Protein AF-A0A1Y5DQY1-F1 (afdb_monomer_lite)

Structure (mmCIF, N/CA/C/O backbone):
data_AF-A0A1Y5DQY1-F1
#
_entry.id   AF-A0A1Y5DQY1-F1
#
loop_
_atom_site.group_PDB
_atom_site.id
_atom_site.type_symbol
_atom_site.label_atom_id
_atom_site.label_alt_id
_atom_site.label_comp_id
_atom_site.label_asym_id
_atom_site.label_entity_id
_atom_site.label_seq_id
_atom_site.pdbx_PDB_ins_code
_atom_site.Cartn_x
_atom_site.Cartn_y
_atom_site.Cartn_z
_atom_site.occupancy
_atom_site.B_iso_or_equiv
_atom_site.auth_seq_id
_atom_site.auth_comp_id
_atom_site.auth_asym_id
_atom_site.auth_atom_id
_atom_site.pdbx_PDB_model_num
ATOM 1 N N . MET A 1 1 ? -16.633 11.275 -5.261 1.00 37.69 1 MET A N 1
ATOM 2 C CA . MET A 1 1 ? -17.785 11.264 -4.333 1.00 37.69 1 MET A CA 1
ATOM 3 C C . MET A 1 1 ? -17.310 10.538 -3.092 1.00 37.69 1 MET A C 1
ATOM 5 O O . MET A 1 1 ? -16.896 9.396 -3.235 1.00 37.69 1 MET A O 1
ATOM 9 N N . PHE A 1 2 ? -17.257 11.196 -1.932 1.00 45.81 2 PHE A N 1
ATOM 10 C CA . PHE A 1 2 ? -16.934 10.500 -0.684 1.00 45.81 2 PHE A CA 1
ATOM 11 C C . PHE A 1 2 ? -17.994 9.419 -0.454 1.00 45.81 2 PHE A C 1
ATOM 13 O O . PHE A 1 2 ? -19.187 9.702 -0.585 1.00 45.81 2 PHE A O 1
ATOM 20 N N . LYS A 1 3 ? -17.572 8.177 -0.196 1.00 53.78 3 LYS A N 1
ATOM 21 C CA . LYS A 1 3 ? -18.503 7.096 0.144 1.00 53.78 3 LYS A CA 1
ATOM 22 C C . LYS A 1 3 ? -19.213 7.461 1.447 1.00 53.78 3 LYS A C 1
ATOM 24 O O . LYS A 1 3 ? -18.573 7.935 2.385 1.00 53.78 3 LYS A O 1
ATOM 29 N N . GLU A 1 4 ? -20.530 7.273 1.492 1.00 57.62 4 GLU A N 1
ATOM 30 C CA . GLU A 1 4 ? -21.277 7.448 2.737 1.00 57.62 4 GLU A CA 1
ATOM 31 C C . GLU A 1 4 ? -20.752 6.474 3.793 1.00 57.62 4 GLU A C 1
ATOM 33 O O . GLU A 1 4 ? -20.540 5.289 3.525 1.00 57.62 4 GLU A O 1
ATOM 38 N N . PHE A 1 5 ? -20.537 7.001 4.998 1.00 63.59 5 PHE A N 1
ATOM 39 C CA . PHE A 1 5 ? -20.145 6.218 6.160 1.00 63.59 5 PHE A CA 1
ATOM 40 C C . PHE A 1 5 ? -21.288 5.274 6.529 1.00 63.59 5 PHE A C 1
ATOM 42 O O . PHE A 1 5 ? -22.282 5.701 7.117 1.00 63.59 5 PHE A O 1
ATOM 49 N N . ASN A 1 6 ? -21.141 3.994 6.194 1.00 63.31 6 ASN A N 1
ATOM 50 C CA . ASN A 1 6 ? -22.077 2.966 6.615 1.00 63.31 6 ASN A CA 1
ATOM 51 C C . ASN A 1 6 ? -21.536 2.249 7.865 1.00 63.31 6 ASN A C 1
ATOM 53 O O . ASN A 1 6 ? -20.474 1.634 7.817 1.00 63.31 6 ASN A O 1
ATOM 57 N N . LEU A 1 7 ? -22.260 2.369 8.981 1.00 67.00 7 LEU A N 1
ATOM 58 C CA . LEU A 1 7 ? -21.964 1.698 10.255 1.00 67.00 7 LEU A CA 1
ATOM 59 C C . LEU A 1 7 ? -22.802 0.421 10.456 1.00 67.00 7 LEU A C 1
ATOM 61 O O . LEU A 1 7 ? -22.708 -0.223 11.504 1.00 67.00 7 LEU A O 1
ATOM 65 N N . ASP A 1 8 ? -23.633 0.049 9.484 1.00 70.12 8 ASP A N 1
ATOM 66 C CA . ASP A 1 8 ? -24.377 -1.202 9.514 1.00 70.12 8 ASP A CA 1
ATOM 67 C C . ASP A 1 8 ? -23.376 -2.363 9.537 1.00 70.12 8 ASP A C 1
ATOM 69 O O . ASP A 1 8 ? -22.479 -2.452 8.699 1.00 70.12 8 ASP A O 1
ATOM 73 N N . ASN A 1 9 ? -23.519 -3.256 10.518 1.00 75.06 9 ASN A N 1
ATOM 74 C CA . ASN A 1 9 ? -22.595 -4.369 10.766 1.00 75.06 9 ASN A CA 1
ATOM 75 C C . ASN A 1 9 ? -21.148 -3.939 11.073 1.00 75.06 9 ASN A C 1
ATOM 77 O O . ASN A 1 9 ? -20.211 -4.674 10.777 1.00 75.06 9 ASN A O 1
ATOM 81 N N . PHE A 1 10 ? -20.947 -2.785 11.719 1.00 85.62 10 PHE A N 1
ATOM 82 C CA . PHE A 1 10 ? -19.616 -2.308 12.109 1.00 85.62 10 PHE A CA 1
ATOM 83 C C . PHE A 1 10 ? -18.811 -3.323 12.950 1.00 85.62 10 PHE A C 1
ATOM 85 O O . PHE A 1 10 ? -17.589 -3.377 12.836 1.00 85.62 10 PHE A O 1
ATOM 92 N N . GLU A 1 11 ? -19.470 -4.181 13.736 1.00 87.25 11 GLU A N 1
ATOM 93 C CA . GLU A 1 11 ? -18.806 -5.264 14.487 1.00 87.25 11 GLU A CA 1
ATOM 94 C C . GLU A 1 11 ? -18.175 -6.337 13.583 1.00 87.25 11 GLU A C 1
ATOM 96 O O . GLU A 1 11 ? -17.190 -6.959 13.965 1.00 87.25 11 GLU A O 1
ATOM 101 N N . GLU A 1 12 ? -18.685 -6.512 12.362 1.00 91.69 12 GLU A N 1
ATOM 102 C CA . GLU A 1 12 ? -18.144 -7.447 11.368 1.00 91.69 12 GLU A CA 1
ATOM 103 C C . GLU A 1 12 ? -16.972 -6.848 10.574 1.00 91.69 12 GLU A C 1
ATOM 105 O O . GLU A 1 12 ? -16.386 -7.523 9.724 1.00 91.69 12 GLU A O 1
ATOM 110 N N . SER A 1 13 ? -16.585 -5.593 10.848 1.00 92.44 13 SER A N 1
ATOM 111 C CA . SER A 1 13 ? -15.514 -4.907 10.113 1.00 92.44 13 SER A CA 1
ATOM 112 C C . SER A 1 13 ? -14.196 -5.674 10.148 1.00 92.44 13 SER A C 1
ATOM 114 O O . SER A 1 13 ? -13.478 -5.670 9.154 1.00 92.44 13 SER A O 1
ATOM 116 N N . LYS A 1 14 ? -13.898 -6.377 11.249 1.00 94.38 14 LYS A N 1
ATOM 117 C CA . LYS A 1 14 ? -12.714 -7.239 11.357 1.00 94.38 14 LYS A CA 1
ATOM 118 C C . LYS A 1 14 ? -12.731 -8.355 10.307 1.00 94.38 14 LYS A C 1
ATOM 120 O O . LYS A 1 14 ? -11.742 -8.551 9.609 1.00 94.38 14 LYS A O 1
ATOM 125 N N . ASN A 1 15 ? -13.846 -9.072 10.180 1.00 95.00 15 ASN A N 1
ATOM 126 C CA . ASN A 1 15 ? -13.972 -10.192 9.243 1.00 95.00 15 ASN A CA 1
ATOM 127 C C . ASN A 1 15 ? -13.918 -9.690 7.793 1.00 95.00 15 ASN A C 1
ATOM 129 O O . ASN A 1 15 ? -13.195 -10.234 6.962 1.00 95.00 15 ASN A O 1
ATOM 133 N N . LEU A 1 16 ? -14.606 -8.579 7.512 1.00 94.62 16 LEU A N 1
ATOM 134 C CA . LEU A 1 16 ? -14.552 -7.918 6.207 1.00 94.62 16 LEU A CA 1
ATOM 135 C C . LEU A 1 16 ? -13.144 -7.402 5.872 1.00 94.62 16 LEU A C 1
ATOM 137 O O . LEU A 1 16 ? -12.738 -7.432 4.709 1.00 94.62 16 LEU A O 1
ATOM 141 N N . LEU A 1 17 ? -12.388 -6.937 6.872 1.00 95.31 17 LEU A N 1
ATOM 142 C CA . LEU A 1 17 ? -10.997 -6.527 6.701 1.00 95.31 17 LEU A CA 1
ATOM 143 C C . LEU A 1 17 ? -10.110 -7.716 6.327 1.00 95.31 17 LEU A C 1
ATOM 145 O O . LEU A 1 17 ? -9.308 -7.594 5.406 1.00 95.31 17 LEU A O 1
ATOM 149 N N . GLU A 1 18 ? -10.262 -8.854 7.007 1.00 96.94 18 GLU A N 1
ATOM 150 C CA . GLU A 1 18 ? -9.520 -10.083 6.695 1.00 96.94 18 GLU A CA 1
ATOM 151 C C . GLU A 1 18 ? -9.780 -10.522 5.246 1.00 96.94 18 GLU A C 1
ATOM 153 O O . GLU A 1 18 ? -8.833 -10.741 4.492 1.00 96.94 18 GLU A O 1
ATOM 158 N N . GLU A 1 19 ? -11.042 -10.543 4.808 1.00 96.50 19 GLU A N 1
ATOM 159 C CA . GLU A 1 19 ? -11.401 -10.858 3.419 1.00 96.50 19 GLU A CA 1
ATOM 160 C C . GLU A 1 19 ? -10.783 -9.878 2.411 1.00 96.50 19 GLU A C 1
ATOM 162 O O . GLU A 1 19 ? -10.278 -10.282 1.358 1.00 96.50 19 GLU A O 1
ATOM 167 N N . LYS A 1 20 ? -10.799 -8.578 2.725 1.00 95.50 20 LYS A N 1
ATOM 168 C CA . LYS A 1 20 ? -10.204 -7.540 1.873 1.00 95.50 20 LYS A CA 1
ATOM 169 C C . LYS A 1 20 ? -8.689 -7.660 1.789 1.00 95.50 20 LYS A C 1
ATOM 171 O O . LYS A 1 20 ? -8.146 -7.492 0.700 1.00 95.50 20 LYS A O 1
ATOM 176 N N . ILE A 1 21 ? -8.021 -7.977 2.895 1.00 97.19 21 ILE A N 1
ATOM 177 C CA . ILE A 1 21 ? -6.578 -8.225 2.922 1.00 97.19 21 ILE A CA 1
ATOM 178 C C . ILE A 1 21 ? -6.238 -9.443 2.056 1.00 97.19 21 ILE A C 1
ATOM 180 O O . ILE A 1 21 ? -5.330 -9.358 1.233 1.00 97.19 21 ILE A O 1
ATOM 184 N N . GLU A 1 22 ? -6.984 -10.545 2.161 1.00 97.69 22 GLU A N 1
ATOM 185 C CA . GLU A 1 22 ? -6.756 -11.729 1.319 1.00 97.69 22 GLU A CA 1
ATOM 186 C C . GLU A 1 22 ? -6.977 -11.437 -0.169 1.00 97.69 22 GLU A C 1
ATOM 188 O O . GLU A 1 22 ? -6.154 -11.807 -1.010 1.00 97.69 22 GLU A O 1
ATOM 193 N N . LYS A 1 23 ? -8.044 -10.703 -0.509 1.00 97.31 23 LYS A N 1
ATOM 194 C CA . LYS A 1 23 ? -8.284 -10.248 -1.887 1.00 97.31 23 LYS A CA 1
ATOM 195 C C . LYS A 1 23 ? -7.129 -9.378 -2.391 1.00 97.31 23 LYS A C 1
ATOM 197 O O . LYS A 1 23 ? -6.688 -9.535 -3.526 1.00 97.31 23 LYS A O 1
ATOM 202 N N . SER A 1 24 ? -6.637 -8.480 -1.543 1.00 95.69 24 SER A N 1
ATOM 203 C CA . SER A 1 24 ? -5.522 -7.591 -1.851 1.00 95.69 24 SER A CA 1
ATOM 204 C C . SER A 1 24 ? -4.226 -8.368 -2.103 1.00 95.69 24 SER A C 1
ATOM 206 O O . SER A 1 24 ? -3.570 -8.158 -3.122 1.00 95.69 24 SER A O 1
ATOM 208 N N . ARG A 1 25 ? -3.899 -9.342 -1.242 1.00 96.44 25 ARG A N 1
ATOM 209 C CA . ARG A 1 25 ? -2.763 -10.260 -1.431 1.00 96.44 25 ARG A CA 1
ATOM 210 C C . ARG A 1 25 ? -2.861 -11.012 -2.755 1.00 96.44 25 ARG A C 1
ATOM 212 O O . ARG A 1 25 ? -1.886 -11.061 -3.501 1.00 96.44 25 ARG A O 1
ATOM 219 N N . ALA A 1 26 ? -4.031 -11.573 -3.063 1.00 97.44 26 ALA A N 1
ATOM 220 C CA . ALA A 1 26 ? -4.255 -12.289 -4.315 1.00 97.44 26 ALA A CA 1
ATOM 221 C C . ALA A 1 26 ? -4.034 -11.382 -5.536 1.00 97.44 26 ALA A C 1
ATOM 223 O O . ALA A 1 26 ? -3.287 -11.751 -6.439 1.00 97.44 26 ALA A O 1
ATOM 224 N N . ALA A 1 27 ? -4.598 -10.172 -5.523 1.00 96.44 27 ALA A N 1
ATOM 225 C CA . ALA A 1 27 ? -4.437 -9.210 -6.609 1.00 96.44 27 ALA A CA 1
ATOM 226 C C . ALA A 1 27 ? -2.973 -8.767 -6.789 1.00 96.44 27 ALA A C 1
ATOM 228 O O . ALA A 1 27 ? -2.484 -8.685 -7.912 1.00 96.44 27 ALA A O 1
ATOM 229 N N . ILE A 1 28 ? -2.237 -8.539 -5.697 1.00 95.62 28 ILE A N 1
ATOM 230 C CA . ILE A 1 28 ? -0.809 -8.195 -5.759 1.00 95.62 28 ILE A CA 1
ATOM 231 C C . ILE A 1 28 ? 0.010 -9.354 -6.333 1.00 95.62 28 ILE A C 1
ATOM 233 O O . ILE A 1 28 ? 0.885 -9.121 -7.165 1.00 95.62 28 ILE A O 1
ATOM 237 N N . ASN A 1 29 ? -0.287 -10.596 -5.941 1.00 96.25 29 ASN A N 1
ATOM 238 C CA . ASN A 1 29 ? 0.377 -11.770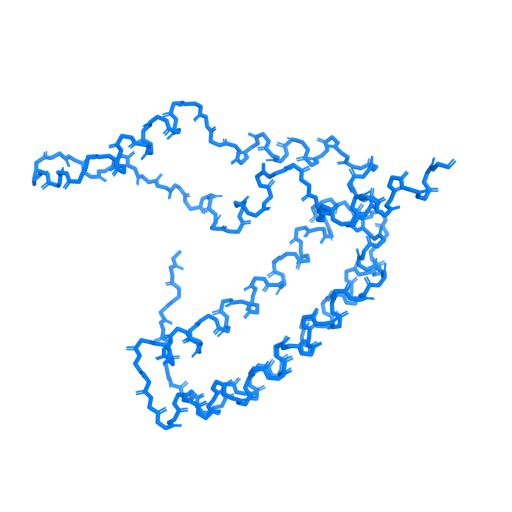 -6.504 1.00 96.25 29 ASN A CA 1
ATOM 239 C C . ASN A 1 29 ? 0.133 -11.879 -8.014 1.00 96.25 29 ASN A C 1
ATOM 241 O O . ASN A 1 29 ? 1.075 -12.121 -8.759 1.00 96.25 29 ASN A O 1
ATOM 245 N N . GLU A 1 30 ? -1.087 -11.618 -8.486 1.00 96.94 30 GLU A N 1
ATOM 246 C CA . GLU A 1 30 ? -1.385 -11.571 -9.923 1.00 96.94 30 GLU A CA 1
ATOM 247 C C . GLU A 1 30 ? -0.606 -10.459 -10.645 1.00 96.94 30 GLU A C 1
ATOM 249 O O . GLU A 1 30 ? -0.064 -10.688 -11.727 1.00 96.94 30 GLU A O 1
ATOM 254 N N . LEU A 1 31 ? -0.484 -9.269 -10.042 1.00 95.62 31 LEU A N 1
ATOM 255 C CA . LEU A 1 31 ? 0.304 -8.171 -10.613 1.00 95.62 31 LEU A CA 1
ATOM 256 C C . LEU A 1 31 ? 1.796 -8.510 -10.717 1.00 95.62 31 LEU A C 1
ATOM 258 O O . LEU A 1 31 ? 2.462 -8.108 -11.675 1.00 95.62 31 LEU A O 1
ATOM 262 N N . ILE A 1 32 ? 2.346 -9.238 -9.744 1.00 95.56 32 ILE A N 1
ATOM 263 C CA . ILE A 1 32 ? 3.761 -9.631 -9.741 1.00 95.56 32 ILE A CA 1
ATOM 264 C C . ILE A 1 32 ? 4.089 -10.552 -10.925 1.00 95.56 32 ILE A C 1
ATOM 266 O O . ILE A 1 32 ? 5.199 -10.469 -11.455 1.00 95.56 32 ILE A O 1
ATOM 270 N N . GLU A 1 33 ? 3.135 -11.342 -11.412 1.00 96.25 33 GLU A N 1
ATOM 271 C CA . GLU A 1 33 ? 3.330 -12.237 -12.560 1.00 96.25 33 GLU A CA 1
ATOM 272 C C . GLU A 1 33 ? 3.330 -11.511 -13.920 1.00 96.25 33 GLU A C 1
ATOM 274 O O . GLU A 1 33 ? 3.700 -12.095 -14.937 1.00 96.25 33 GLU A O 1
ATOM 279 N N . ILE A 1 34 ? 2.959 -10.225 -13.972 1.00 95.81 34 ILE A N 1
ATOM 280 C CA . ILE A 1 34 ? 2.944 -9.452 -15.222 1.00 95.81 34 ILE A CA 1
ATOM 281 C C . ILE A 1 34 ? 4.365 -9.308 -15.786 1.00 95.81 34 ILE A C 1
ATOM 283 O O . ILE A 1 34 ? 5.272 -8.797 -15.125 1.00 95.81 34 ILE A O 1
ATOM 287 N N . GLU A 1 35 ? 4.566 -9.696 -17.044 1.00 93.19 35 GLU A N 1
ATOM 288 C CA . GLU A 1 35 ? 5.797 -9.403 -17.785 1.00 93.19 35 GLU A CA 1
ATOM 289 C C . GLU A 1 35 ? 5.803 -7.959 -18.310 1.00 93.19 35 GLU A C 1
ATOM 291 O O . GLU A 1 35 ? 4.757 -7.414 -18.658 1.00 93.19 35 GLU A O 1
ATOM 296 N N . ASN A 1 36 ? 6.990 -7.352 -18.439 1.00 92.62 36 ASN A N 1
ATOM 297 C CA . ASN A 1 36 ? 7.166 -5.972 -18.926 1.00 92.62 36 ASN A CA 1
ATOM 298 C C . ASN A 1 36 ? 6.287 -4.972 -18.153 1.00 92.62 36 ASN A C 1
ATOM 300 O O . ASN A 1 36 ? 5.371 -4.343 -18.695 1.00 92.62 36 ASN A O 1
ATOM 304 N N . LYS A 1 37 ? 6.548 -4.878 -16.849 1.00 94.00 37 LYS A N 1
ATOM 305 C CA . LYS A 1 37 ? 5.800 -4.021 -15.933 1.00 94.00 37 LYS A CA 1
ATOM 306 C C . LYS A 1 37 ? 6.046 -2.551 -16.266 1.00 94.00 37 LYS A C 1
ATOM 308 O O . LYS A 1 37 ? 7.175 -2.128 -16.476 1.00 94.00 37 LYS A O 1
ATOM 313 N N . THR A 1 38 ? 4.977 -1.775 -16.292 1.00 91.44 38 THR A N 1
ATOM 314 C CA . THR A 1 38 ? 4.955 -0.344 -16.578 1.00 91.44 38 THR A CA 1
ATOM 315 C C . THR A 1 38 ? 4.175 0.380 -15.494 1.00 91.44 38 THR A C 1
ATOM 317 O O . THR A 1 38 ? 3.594 -0.235 -14.591 1.00 91.44 38 THR A O 1
ATOM 320 N N . TYR A 1 39 ? 4.112 1.706 -15.587 1.00 86.56 39 TYR A N 1
ATOM 321 C CA . TYR A 1 39 ? 3.254 2.452 -14.680 1.00 86.56 39 TYR A CA 1
ATOM 322 C C . TYR A 1 39 ? 1.790 2.001 -14.806 1.00 86.56 39 TYR A C 1
ATOM 324 O O . TYR A 1 39 ? 1.146 1.689 -13.807 1.00 86.56 39 TYR A O 1
ATOM 332 N N . ASN A 1 40 ? 1.280 1.915 -16.036 1.00 87.12 40 ASN A N 1
ATOM 333 C CA . ASN A 1 40 ? -0.138 1.658 -16.287 1.00 87.12 40 ASN A CA 1
ATOM 334 C C . ASN A 1 40 ? -0.598 0.232 -15.956 1.00 87.12 40 ASN A C 1
ATOM 336 O O . ASN A 1 40 ? -1.748 0.057 -15.563 1.00 87.12 40 ASN A O 1
ATOM 340 N N . ASN A 1 41 ? 0.257 -0.781 -16.134 1.00 91.56 41 ASN A N 1
ATOM 341 C CA . ASN A 1 41 ? -0.132 -2.180 -15.918 1.00 91.56 41 ASN A CA 1
ATOM 342 C C . ASN A 1 41 ? 0.282 -2.739 -14.545 1.00 91.56 41 ASN A C 1
ATOM 344 O O . ASN A 1 41 ? -0.199 -3.806 -14.177 1.00 91.56 41 ASN A O 1
ATOM 348 N N . PHE A 1 42 ? 1.145 -2.041 -13.797 1.00 93.69 42 PHE A N 1
ATOM 349 C CA . PHE A 1 42 ? 1.628 -2.499 -12.495 1.00 93.69 42 PHE A CA 1
ATOM 350 C C . PHE A 1 42 ? 1.530 -1.419 -11.419 1.00 93.69 42 PHE A C 1
ATOM 352 O O . PHE A 1 42 ? 0.799 -1.606 -10.453 1.00 93.69 42 PHE A O 1
ATOM 359 N N . ALA A 1 43 ? 2.234 -0.288 -11.568 1.00 89.31 43 ALA A N 1
ATOM 360 C CA . ALA A 1 43 ? 2.346 0.691 -10.479 1.00 89.31 43 ALA A CA 1
ATOM 361 C C . ALA A 1 43 ? 0.988 1.302 -10.100 1.00 89.31 43 ALA A C 1
ATOM 363 O O . ALA A 1 43 ? 0.648 1.375 -8.921 1.00 89.31 43 ALA A O 1
ATOM 364 N N . ARG A 1 44 ? 0.194 1.688 -11.102 1.00 86.81 44 ARG A N 1
ATOM 365 C CA . ARG A 1 44 ? -1.148 2.230 -10.900 1.00 86.81 44 ARG A CA 1
ATOM 366 C C . ARG A 1 44 ? -2.120 1.180 -10.334 1.00 86.81 44 ARG A C 1
ATOM 368 O O . ARG A 1 44 ? -2.695 1.461 -9.289 1.00 86.81 44 ARG A O 1
ATOM 375 N N . PRO A 1 45 ? -2.281 -0.023 -10.922 1.00 90.88 45 PRO A N 1
ATOM 376 C CA . PRO A 1 45 ? -3.112 -1.070 -10.320 1.00 90.88 45 PRO A CA 1
ATOM 377 C C . PRO A 1 45 ? -2.706 -1.433 -8.886 1.00 90.88 45 PRO A C 1
ATOM 379 O O . PRO A 1 45 ? -3.565 -1.628 -8.032 1.00 90.88 45 PRO A O 1
ATOM 382 N N . TYR A 1 46 ? -1.402 -1.475 -8.591 1.00 90.44 46 TYR A N 1
ATOM 383 C CA . TYR A 1 46 ? -0.897 -1.707 -7.237 1.00 90.44 46 TYR A CA 1
ATOM 384 C C . TYR A 1 46 ? -1.357 -0.617 -6.255 1.00 90.44 46 TYR A C 1
ATOM 386 O O . TYR A 1 46 ? -1.786 -0.921 -5.142 1.00 90.44 46 TYR A O 1
ATOM 394 N N . GLN A 1 47 ? -1.318 0.650 -6.674 1.00 85.62 47 GLN A N 1
ATOM 395 C CA . GLN A 1 47 ? -1.829 1.768 -5.881 1.00 85.62 47 GLN A CA 1
ATOM 396 C C . GLN A 1 47 ? -3.351 1.696 -5.697 1.00 85.62 47 GLN A C 1
ATOM 398 O O . GLN A 1 47 ? -3.839 1.923 -4.594 1.00 85.62 47 GLN A O 1
ATOM 403 N N . GLU A 1 48 ? -4.098 1.367 -6.751 1.00 85.75 48 GLU A N 1
ATOM 404 C CA . GLU A 1 48 ? -5.558 1.224 -6.694 1.00 85.75 48 GLU A CA 1
ATOM 405 C C . GLU A 1 48 ? -5.970 0.136 -5.683 1.00 85.75 48 GLU A C 1
ATOM 407 O O . GLU A 1 48 ? -6.893 0.347 -4.900 1.00 85.75 48 GLU A O 1
ATOM 412 N N . ILE A 1 49 ? -5.229 -0.977 -5.612 1.00 89.50 49 ILE A N 1
ATOM 413 C CA . ILE A 1 49 ? -5.430 -2.025 -4.597 1.00 89.50 49 ILE A CA 1
ATOM 414 C C . ILE A 1 49 ? -5.215 -1.486 -3.173 1.00 89.50 49 ILE A C 1
ATOM 416 O O . ILE A 1 49 ? -6.032 -1.742 -2.285 1.00 89.50 49 ILE A O 1
ATOM 420 N N . ALA A 1 50 ? -4.129 -0.741 -2.940 1.00 85.06 50 ALA A N 1
ATOM 421 C CA . ALA A 1 50 ? -3.862 -0.137 -1.634 1.00 85.06 50 ALA A CA 1
ATOM 422 C C . ALA A 1 50 ? -4.965 0.861 -1.241 1.00 85.06 50 ALA A C 1
ATOM 424 O O . ALA A 1 50 ? -5.385 0.909 -0.083 1.00 85.06 50 ALA A O 1
ATOM 425 N N . GLU A 1 51 ? -5.481 1.607 -2.216 1.00 84.44 51 GLU A N 1
ATOM 426 C CA . GLU A 1 51 ? -6.551 2.566 -1.989 1.00 84.44 51 GLU A CA 1
ATOM 427 C C . GLU A 1 51 ? -7.882 1.901 -1.640 1.00 84.44 51 GLU A C 1
ATOM 429 O O . GLU A 1 51 ? -8.548 2.334 -0.701 1.00 84.44 51 GLU A O 1
ATOM 434 N N . GLU A 1 52 ? -8.254 0.809 -2.315 1.00 86.31 52 GLU A N 1
ATOM 435 C CA . GLU A 1 52 ? -9.462 0.044 -1.972 1.00 86.31 52 GLU A CA 1
ATOM 436 C C . GLU A 1 52 ? -9.480 -0.384 -0.495 1.00 86.31 52 GLU A C 1
ATOM 438 O O . GLU A 1 52 ? -10.548 -0.455 0.131 1.00 86.31 52 GLU A O 1
ATOM 443 N N . LEU A 1 53 ? -8.304 -0.693 0.061 1.00 87.44 53 LEU A N 1
ATOM 444 C CA . LEU A 1 53 ? -8.153 -1.057 1.462 1.00 87.44 53 LEU A CA 1
ATOM 445 C C . LEU A 1 53 ? -8.220 0.177 2.376 1.00 87.44 53 LEU A C 1
ATOM 447 O O . LEU A 1 53 ? -8.943 0.154 3.375 1.00 87.44 53 LEU A O 1
ATOM 451 N N . ASN A 1 54 ? -7.547 1.273 2.014 1.00 86.62 54 ASN A N 1
ATOM 452 C CA . ASN A 1 54 ? -7.592 2.533 2.764 1.00 86.62 54 ASN A CA 1
ATOM 453 C C . ASN A 1 54 ? -8.998 3.128 2.846 1.00 86.62 54 ASN A C 1
ATOM 455 O O . ASN A 1 54 ? -9.400 3.600 3.912 1.00 86.62 54 ASN A O 1
ATOM 459 N N . GLU A 1 55 ? -9.776 3.070 1.765 1.00 85.69 55 GLU A N 1
ATOM 460 C CA . GLU A 1 55 ? -11.171 3.518 1.753 1.00 85.69 55 GLU A CA 1
ATOM 461 C C . GLU A 1 55 ? -12.031 2.757 2.772 1.00 85.69 55 GLU A C 1
ATOM 463 O O . GLU A 1 55 ? -12.996 3.304 3.305 1.00 85.69 55 GLU A O 1
ATOM 468 N N . PHE A 1 56 ? -11.694 1.494 3.049 1.00 88.38 56 PHE A N 1
ATOM 469 C CA . PHE A 1 56 ? -12.392 0.672 4.032 1.00 88.38 56 PHE A CA 1
ATOM 470 C C . PHE A 1 56 ? -11.916 0.941 5.467 1.00 88.38 56 PHE A C 1
ATOM 472 O O . PHE A 1 56 ? -12.731 1.019 6.385 1.00 88.38 56 PHE A O 1
ATOM 479 N N . ILE A 1 57 ? -10.608 1.112 5.663 1.00 89.44 57 ILE A N 1
ATOM 480 C CA . ILE A 1 57 ? -9.998 1.339 6.981 1.00 89.44 57 ILE A CA 1
ATOM 481 C C . ILE A 1 57 ? -10.305 2.746 7.507 1.00 89.44 57 ILE A C 1
ATOM 483 O O . ILE A 1 57 ? -10.571 2.921 8.698 1.00 89.44 57 ILE A O 1
ATOM 487 N N . THR A 1 58 ? -10.287 3.754 6.630 1.00 88.31 58 THR A N 1
ATOM 488 C CA . THR A 1 58 ? -10.400 5.170 7.011 1.00 88.31 58 THR A CA 1
ATOM 489 C C . THR A 1 58 ? -11.632 5.440 7.883 1.00 88.31 58 THR A C 1
ATOM 491 O O . THR A 1 58 ? -11.474 6.041 8.948 1.00 88.31 58 THR A O 1
ATOM 494 N N . PRO A 1 59 ? -12.842 4.957 7.534 1.00 87.56 59 PRO A N 1
ATOM 495 C CA . PRO A 1 59 ? -14.010 5.114 8.389 1.00 87.56 59 PRO A CA 1
ATOM 496 C C . PRO A 1 59 ? -13.890 4.521 9.792 1.00 87.56 59 PRO A C 1
ATOM 498 O O . PRO A 1 59 ? -14.357 5.146 10.743 1.00 87.56 59 PRO A O 1
ATOM 501 N N . ILE A 1 60 ? -13.257 3.352 9.925 1.00 89.19 60 ILE A N 1
ATOM 502 C CA . ILE A 1 60 ? -13.096 2.633 11.198 1.00 89.19 60 ILE A CA 1
ATOM 503 C C . ILE A 1 60 ? -12.243 3.457 12.166 1.00 89.19 60 ILE A C 1
ATOM 505 O O . ILE A 1 60 ? -12.611 3.651 13.322 1.00 89.19 60 ILE A O 1
ATOM 509 N N . PHE A 1 61 ? -11.129 3.996 11.675 1.00 89.25 61 PHE A N 1
ATOM 510 C CA . PHE A 1 61 ? -10.209 4.798 12.480 1.00 89.25 61 PHE A CA 1
ATOM 511 C C . PHE A 1 61 ? -10.752 6.203 12.731 1.00 89.25 61 PHE A C 1
ATOM 513 O O . PHE A 1 61 ? -10.621 6.743 13.830 1.00 89.25 61 PHE A O 1
ATOM 520 N N . HIS A 1 62 ? -11.405 6.795 11.728 1.00 88.06 62 HIS A N 1
ATOM 521 C CA . HIS A 1 62 ? -12.005 8.112 11.869 1.00 88.06 62 HIS A CA 1
ATOM 522 C C . HIS A 1 62 ? -13.098 8.112 12.938 1.00 88.06 62 HIS A C 1
ATOM 524 O O . HIS A 1 62 ? -13.067 8.965 13.825 1.00 88.06 62 HIS A O 1
ATOM 530 N N . ILE A 1 63 ? -14.037 7.156 12.890 1.00 89.06 63 ILE A N 1
ATOM 531 C CA . ILE A 1 63 ? -15.153 7.126 13.841 1.00 89.06 63 ILE A CA 1
ATOM 532 C C . ILE A 1 63 ? -14.675 6.871 15.267 1.00 89.06 63 ILE A C 1
ATOM 534 O O . ILE A 1 63 ? -15.188 7.508 16.184 1.00 89.06 63 ILE A O 1
ATOM 538 N N . ASP A 1 64 ? -13.659 6.027 15.457 1.00 90.62 64 ASP A N 1
ATOM 539 C CA . ASP A 1 64 ? -13.074 5.831 16.779 1.00 90.62 64 ASP A CA 1
ATOM 540 C C . ASP A 1 64 ? -12.397 7.109 17.299 1.00 90.62 64 ASP A C 1
ATOM 542 O O . ASP A 1 64 ? -12.544 7.459 18.468 1.00 90.62 64 ASP A O 1
ATOM 546 N N . SER A 1 65 ? -11.754 7.882 16.417 1.00 90.38 65 SER A N 1
ATOM 547 C CA . SER A 1 65 ? -11.110 9.144 16.787 1.00 90.38 65 SER A CA 1
ATOM 548 C C . SER A 1 65 ? -12.087 10.285 17.094 1.00 90.38 65 SER A C 1
ATOM 550 O O . SER A 1 65 ? -11.780 11.110 17.956 1.00 90.38 65 SER A O 1
ATOM 552 N N . VAL A 1 66 ? -13.215 10.402 16.380 1.00 91.12 66 VAL A N 1
ATOM 553 C CA . VAL A 1 66 ? -14.142 11.549 16.526 1.00 91.12 66 VAL A CA 1
ATOM 554 C C . VAL A 1 66 ? -15.391 11.229 17.347 1.00 91.12 66 VAL A C 1
ATOM 556 O O . VAL A 1 66 ? -16.050 12.141 17.847 1.00 91.12 66 VAL A O 1
ATOM 559 N N . LYS A 1 67 ? -15.734 9.946 17.490 1.00 86.75 67 LYS A N 1
ATOM 560 C CA . LYS A 1 67 ? -16.936 9.464 18.180 1.00 86.75 67 LYS A CA 1
ATOM 561 C C . LYS A 1 67 ? -16.673 8.121 18.876 1.00 86.75 67 LYS A C 1
ATOM 563 O O . LYS A 1 67 ? -17.367 7.133 18.641 1.00 86.75 67 LYS A O 1
ATOM 568 N N . ASN A 1 68 ? -15.672 8.118 19.751 1.00 91.12 68 ASN A N 1
ATOM 569 C CA . ASN A 1 68 ? -15.259 6.947 20.517 1.00 91.12 68 ASN A CA 1
ATOM 570 C C . ASN A 1 68 ? -16.403 6.337 21.360 1.00 91.12 68 ASN A C 1
ATOM 572 O O . ASN A 1 68 ? -17.223 7.044 21.953 1.00 91.12 68 ASN A O 1
ATOM 576 N N . SER A 1 69 ? -16.429 5.008 21.422 1.00 91.69 69 SER A N 1
ATOM 577 C CA . SER A 1 69 ? -17.308 4.172 22.244 1.00 91.69 69 SER A CA 1
ATOM 578 C C . SER A 1 69 ? -16.646 2.809 22.486 1.00 91.69 69 SER A C 1
ATOM 580 O O . SER A 1 69 ? -15.715 2.448 21.771 1.00 91.69 69 SER A O 1
ATOM 582 N N . GLU A 1 70 ? -17.158 2.006 23.428 1.00 93.88 70 GLU A N 1
ATOM 583 C CA . GLU A 1 70 ? -16.657 0.634 23.648 1.00 93.88 70 GLU A CA 1
ATOM 584 C C . GLU A 1 70 ? -16.687 -0.209 22.360 1.00 93.88 70 GLU A C 1
ATOM 586 O O . GLU A 1 70 ? -15.773 -0.986 22.094 1.00 93.88 70 GLU A O 1
ATOM 591 N N . GLN A 1 71 ? -17.716 -0.018 21.528 1.00 90.81 71 GLN A N 1
ATOM 592 C CA . GLN A 1 71 ? -17.864 -0.719 20.257 1.00 90.81 71 GLN A CA 1
ATOM 593 C C . GLN A 1 71 ? -16.832 -0.258 19.215 1.00 90.81 71 GLN A C 1
ATOM 595 O O . GLN A 1 71 ? -16.209 -1.099 18.569 1.00 90.81 71 GLN A O 1
ATOM 600 N N . THR A 1 72 ? -16.627 1.058 19.049 1.00 92.19 72 THR A N 1
ATOM 601 C CA . THR A 1 72 ? -15.641 1.585 18.082 1.00 92.19 72 THR A CA 1
ATOM 602 C C . THR A 1 72 ? -14.219 1.226 18.468 1.00 92.19 72 THR A C 1
ATOM 604 O O . THR A 1 72 ? -13.454 0.784 17.613 1.00 92.19 72 THR A O 1
ATOM 607 N N . GLN A 1 73 ? -13.912 1.320 19.762 1.00 94.75 73 GLN A N 1
ATOM 608 C CA . GLN A 1 73 ? -12.598 1.002 20.291 1.00 94.75 73 GLN A CA 1
ATOM 609 C C . GLN A 1 73 ? -12.270 -0.474 20.075 1.00 94.75 73 GLN A C 1
ATOM 611 O O . GLN A 1 73 ? -11.193 -0.797 19.582 1.00 94.75 73 GLN A O 1
ATOM 616 N N . LYS A 1 74 ? -13.215 -1.372 20.383 1.00 94.31 74 LYS A N 1
ATOM 617 C CA . LYS A 1 74 ? -13.036 -2.813 20.185 1.00 94.31 74 LYS A CA 1
ATOM 618 C C . LYS A 1 74 ? -12.699 -3.148 18.730 1.00 94.31 74 LYS A C 1
ATOM 620 O O . LYS A 1 74 ? -11.725 -3.847 18.473 1.00 94.31 74 LYS A O 1
ATOM 625 N N . VAL A 1 75 ? -13.475 -2.634 17.775 1.00 94.44 75 VAL A N 1
ATOM 626 C CA . VAL A 1 75 ? -13.241 -2.901 16.345 1.00 94.44 75 VAL A CA 1
ATOM 627 C C . VAL A 1 75 ? -11.910 -2.309 15.881 1.00 94.44 75 VAL A C 1
ATOM 629 O O . VAL A 1 75 ? -11.174 -2.968 15.147 1.00 94.44 75 VAL A O 1
ATOM 632 N N . HIS A 1 76 ? -11.570 -1.096 16.324 1.00 93.88 76 HIS A N 1
ATOM 633 C CA . HIS A 1 76 ? -10.278 -0.479 16.036 1.00 93.88 76 HIS A CA 1
ATOM 634 C C . HIS A 1 76 ? -9.112 -1.345 16.547 1.00 93.88 76 HIS A C 1
ATOM 636 O O . HIS A 1 76 ? -8.197 -1.659 15.784 1.00 93.88 76 HIS A O 1
ATOM 642 N N . GLU A 1 77 ? -9.163 -1.785 17.808 1.00 95.56 77 GLU A N 1
ATOM 643 C CA . GLU A 1 77 ? -8.140 -2.636 18.429 1.00 95.56 77 GLU A CA 1
ATOM 644 C C . GLU A 1 77 ? -8.001 -4.000 17.738 1.00 95.56 77 GLU A C 1
ATOM 646 O O . GLU A 1 77 ? -6.892 -4.519 17.622 1.00 95.56 77 GLU A O 1
ATOM 651 N N . GLU A 1 78 ? -9.099 -4.567 17.235 1.00 96.06 78 GLU A N 1
ATOM 652 C CA . GLU A 1 78 ? -9.089 -5.817 16.471 1.00 96.06 78 GLU A CA 1
ATOM 653 C C . GLU A 1 78 ? -8.518 -5.648 15.050 1.00 96.06 78 GLU A C 1
ATOM 655 O O . GLU A 1 78 ? -7.836 -6.546 14.549 1.00 96.06 78 GLU A O 1
ATOM 660 N N . CYS A 1 79 ? -8.759 -4.504 14.399 1.00 95.38 79 CYS A N 1
ATOM 661 C CA . CYS A 1 79 ? -8.307 -4.231 13.030 1.00 95.38 79 CYS A CA 1
ATOM 662 C C . CYS A 1 79 ? -6.841 -3.774 12.955 1.00 95.38 79 CYS A C 1
ATOM 664 O O . CYS A 1 79 ? -6.119 -4.156 12.033 1.00 95.38 79 CYS A O 1
ATOM 666 N N . LEU A 1 80 ? -6.377 -2.980 13.924 1.00 94.62 80 LEU A N 1
ATOM 667 C CA . LEU A 1 80 ? -5.021 -2.423 13.964 1.00 94.62 80 LEU A CA 1
ATOM 668 C C . LEU A 1 80 ? -3.889 -3.455 13.757 1.00 94.62 80 LEU A C 1
ATOM 670 O O . LEU A 1 80 ? -2.999 -3.192 12.939 1.00 94.62 80 LEU A O 1
ATOM 674 N N . PRO A 1 81 ? -3.872 -4.623 14.435 1.00 95.44 81 PRO A N 1
ATOM 675 C CA . PRO A 1 81 ? -2.816 -5.612 14.227 1.00 95.44 81 PRO A CA 1
ATOM 676 C C . PRO A 1 81 ? -2.859 -6.242 12.829 1.00 95.44 81 PRO A C 1
ATOM 678 O O . PRO A 1 81 ? -1.803 -6.546 12.277 1.00 95.44 81 PRO A O 1
ATOM 681 N N . LEU A 1 82 ? -4.044 -6.413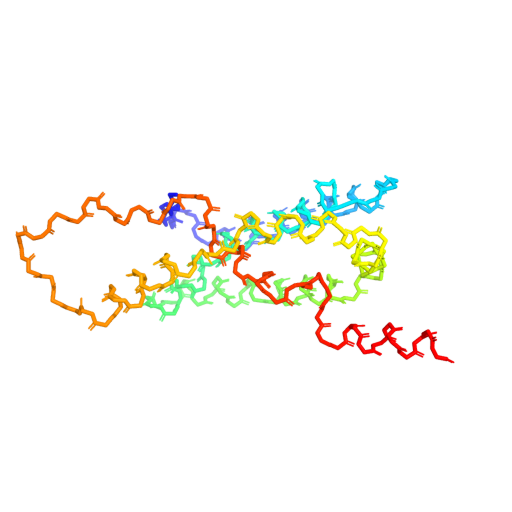 12.231 1.00 95.12 82 LEU A N 1
ATOM 682 C CA . LEU A 1 82 ? -4.181 -6.948 10.871 1.00 95.12 82 LEU A CA 1
ATOM 683 C C . LEU A 1 82 ? -3.546 -6.003 9.847 1.00 95.12 82 LEU A C 1
ATOM 685 O O . LEU A 1 82 ? -2.762 -6.442 9.008 1.00 95.12 82 LEU A O 1
ATOM 689 N N . ILE A 1 83 ? -3.828 -4.705 9.978 1.00 91.81 83 ILE A N 1
ATOM 690 C CA . ILE A 1 83 ? -3.286 -3.650 9.113 1.00 91.81 83 ILE A CA 1
ATOM 691 C C . ILE A 1 83 ? -1.774 -3.563 9.281 1.00 91.81 83 ILE A C 1
ATOM 693 O O . ILE A 1 83 ? -1.044 -3.645 8.300 1.00 91.81 83 ILE A O 1
ATOM 697 N N . SER A 1 84 ? -1.297 -3.491 10.526 1.00 90.56 84 SER A N 1
ATOM 698 C CA . SER A 1 84 ? 0.137 -3.375 10.821 1.00 90.56 84 SER A CA 1
ATOM 699 C C . SER A 1 84 ? 0.936 -4.545 10.237 1.00 90.56 84 SER A C 1
ATOM 701 O O . SER A 1 84 ? 2.009 -4.349 9.661 1.00 90.56 84 SER A O 1
ATOM 703 N N . ASN A 1 85 ? 0.412 -5.770 10.357 1.00 92.69 85 ASN A N 1
ATOM 704 C CA . ASN A 1 85 ? 1.042 -6.959 9.783 1.00 92.69 85 ASN A CA 1
ATOM 705 C C . ASN A 1 85 ? 1.043 -6.913 8.252 1.00 92.69 85 ASN A C 1
ATOM 707 O O . ASN A 1 85 ? 2.066 -7.207 7.638 1.00 92.69 85 ASN A O 1
ATOM 711 N N . TYR A 1 86 ? -0.079 -6.524 7.648 1.00 92.56 86 TYR A N 1
ATOM 712 C CA . TYR A 1 86 ? -0.213 -6.423 6.200 1.00 92.56 86 TYR A CA 1
ATOM 713 C C . TYR A 1 86 ? 0.708 -5.348 5.599 1.00 92.56 86 TYR A C 1
ATOM 715 O O . TYR A 1 86 ? 1.445 -5.622 4.657 1.00 92.56 86 TYR A O 1
ATOM 723 N N . GLU A 1 87 ? 0.754 -4.148 6.179 1.00 87.00 87 GLU A N 1
ATOM 724 C CA . GLU A 1 87 ? 1.670 -3.084 5.750 1.00 87.00 87 GLU A CA 1
ATOM 725 C C . GLU A 1 87 ? 3.138 -3.502 5.898 1.00 87.00 87 GLU A C 1
ATOM 727 O O . GLU A 1 87 ? 3.959 -3.237 5.016 1.00 87.00 87 GLU A O 1
ATOM 732 N N . THR A 1 88 ? 3.470 -4.209 6.985 1.00 84.38 88 THR A N 1
ATOM 733 C CA . THR A 1 88 ? 4.817 -4.758 7.195 1.00 84.38 88 THR A CA 1
ATOM 734 C C . THR A 1 88 ? 5.175 -5.763 6.101 1.00 84.38 88 THR A C 1
ATOM 736 O O . THR A 1 88 ? 6.251 -5.653 5.513 1.00 84.38 88 THR A O 1
ATOM 739 N N . GLU A 1 89 ? 4.274 -6.696 5.787 1.00 90.75 89 GLU A N 1
ATOM 740 C CA . GLU A 1 89 ? 4.436 -7.681 4.712 1.00 90.75 89 GLU A CA 1
ATOM 741 C C . GLU A 1 89 ? 4.683 -7.001 3.358 1.00 90.75 89 GLU A C 1
ATOM 743 O O . GLU A 1 89 ? 5.659 -7.322 2.679 1.00 90.75 89 GLU A O 1
ATOM 748 N N . LEU A 1 90 ? 3.864 -6.009 2.994 1.00 86.69 90 LEU A N 1
ATOM 749 C CA . LEU A 1 90 ? 4.038 -5.257 1.749 1.00 86.69 90 LEU A CA 1
ATOM 750 C C . LEU A 1 90 ? 5.369 -4.507 1.698 1.00 86.69 90 LEU A C 1
ATOM 752 O O . LEU A 1 90 ? 6.053 -4.529 0.676 1.00 86.69 90 LEU A O 1
ATOM 756 N N . SER A 1 91 ? 5.762 -3.862 2.800 1.00 81.06 91 SER A N 1
ATOM 757 C CA . SER A 1 91 ? 7.013 -3.097 2.870 1.00 81.06 91 SER A CA 1
ATOM 758 C C . SER A 1 91 ? 8.260 -3.966 2.671 1.00 81.06 91 SER A C 1
ATOM 760 O O . SER A 1 91 ? 9.294 -3.472 2.220 1.00 81.06 91 SER A O 1
ATOM 762 N N . GLN A 1 92 ? 8.151 -5.257 2.996 1.00 83.75 92 GLN A N 1
ATOM 763 C CA . GLN A 1 92 ? 9.215 -6.251 2.880 1.00 83.75 92 GLN A CA 1
ATOM 764 C C . GLN A 1 92 ? 9.112 -7.082 1.594 1.00 83.75 92 GLN A C 1
ATOM 766 O O . GLN A 1 92 ? 9.957 -7.943 1.356 1.00 83.75 92 GLN A O 1
ATOM 771 N N . ASN A 1 93 ? 8.105 -6.844 0.748 1.00 91.19 93 ASN A N 1
ATOM 772 C CA . ASN A 1 93 ? 7.920 -7.605 -0.479 1.00 91.19 93 ASN A CA 1
ATOM 773 C C . ASN A 1 93 ? 8.962 -7.201 -1.539 1.00 91.19 93 ASN A C 1
ATOM 775 O O . ASN A 1 93 ? 8.827 -6.197 -2.245 1.00 91.19 93 ASN A O 1
ATOM 779 N N . GLU A 1 94 ? 10.001 -8.026 -1.675 1.00 92.56 94 GLU A N 1
ATOM 780 C CA . GLU A 1 94 ? 11.105 -7.802 -2.614 1.00 92.56 94 GLU A CA 1
ATOM 781 C C . GLU A 1 94 ? 10.657 -7.771 -4.081 1.00 92.56 94 GLU A C 1
ATOM 783 O O . GLU A 1 94 ? 11.244 -7.046 -4.887 1.00 92.56 94 GLU A O 1
ATOM 788 N N . SER A 1 95 ? 9.609 -8.518 -4.439 1.00 94.12 95 SER A N 1
ATOM 789 C CA . SER A 1 95 ? 9.104 -8.578 -5.817 1.00 94.12 95 SER A CA 1
ATOM 790 C C . SER A 1 95 ? 8.424 -7.271 -6.209 1.00 94.12 95 SER A C 1
ATOM 792 O O . SER A 1 95 ? 8.695 -6.726 -7.281 1.00 94.12 95 SER A O 1
ATOM 794 N N . V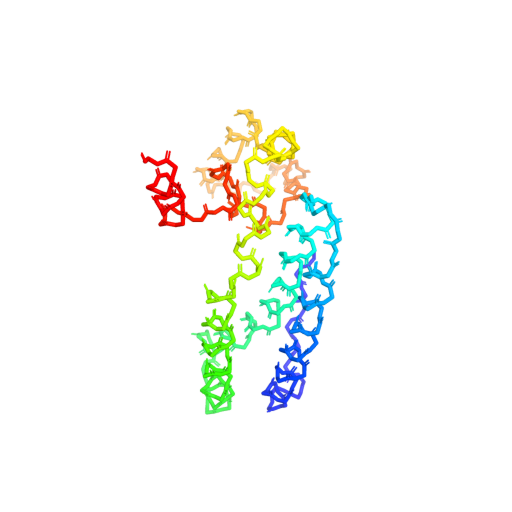AL A 1 96 ? 7.598 -6.724 -5.311 1.00 90.75 96 VAL A N 1
ATOM 795 C CA . VAL A 1 96 ? 6.979 -5.402 -5.486 1.00 90.75 96 VAL A CA 1
ATOM 796 C C . VAL A 1 96 ? 8.055 -4.325 -5.562 1.00 90.75 96 VAL A C 1
ATOM 798 O O . VAL A 1 96 ? 8.046 -3.508 -6.482 1.00 90.75 96 VAL A O 1
ATOM 801 N N . TYR A 1 97 ? 9.021 -4.349 -4.641 1.00 89.88 97 TYR A N 1
ATOM 802 C CA . TYR A 1 97 ? 10.132 -3.400 -4.656 1.00 89.88 97 TYR A CA 1
ATOM 803 C C . TYR A 1 97 ? 10.917 -3.450 -5.974 1.00 89.88 97 TYR A C 1
ATOM 805 O O . TYR A 1 97 ? 11.170 -2.410 -6.584 1.00 89.88 97 TYR A O 1
ATOM 813 N N . SER A 1 98 ? 11.258 -4.651 -6.443 1.00 91.00 98 SER A N 1
ATOM 814 C CA . SER A 1 98 ? 12.008 -4.849 -7.686 1.00 91.00 98 SER A CA 1
ATOM 815 C C . SER A 1 98 ? 11.239 -4.339 -8.903 1.00 91.00 98 SER A C 1
ATOM 817 O O . SER A 1 98 ? 11.824 -3.674 -9.756 1.00 91.00 98 SER A O 1
ATOM 819 N N . ALA A 1 99 ? 9.928 -4.583 -8.959 1.00 92.50 99 ALA A N 1
ATOM 820 C CA . ALA A 1 99 ? 9.062 -4.073 -10.016 1.00 92.50 99 ALA A CA 1
ATOM 821 C C . ALA A 1 99 ? 8.983 -2.538 -10.019 1.00 92.50 99 ALA A C 1
ATOM 823 O O . ALA A 1 99 ? 9.185 -1.912 -11.056 1.00 92.50 99 ALA A O 1
ATOM 824 N N . LEU A 1 100 ? 8.747 -1.912 -8.861 1.00 90.31 100 LEU A N 1
ATOM 825 C CA . LEU A 1 100 ? 8.693 -0.448 -8.755 1.00 90.31 100 LEU A CA 1
ATOM 826 C C . LEU A 1 100 ? 10.040 0.200 -9.092 1.00 90.31 100 LEU A C 1
ATOM 828 O O . LEU A 1 100 ? 10.075 1.246 -9.743 1.00 90.31 100 LEU A O 1
ATOM 832 N N . LYS A 1 101 ? 11.149 -0.431 -8.688 1.00 89.19 101 LYS A N 1
ATOM 833 C CA . LYS A 1 101 ? 12.504 -0.018 -9.061 1.00 89.19 101 LYS A CA 1
ATOM 834 C C . LYS A 1 101 ? 12.690 -0.076 -10.575 1.00 89.19 101 LYS A C 1
ATOM 836 O O . LYS A 1 101 ? 13.116 0.914 -11.159 1.00 89.19 101 LYS A O 1
ATOM 841 N N . ASP A 1 102 ? 12.357 -1.192 -11.211 1.00 91.12 102 ASP A N 1
ATOM 842 C CA . ASP A 1 102 ? 12.476 -1.345 -12.662 1.00 91.12 102 ASP A CA 1
ATOM 843 C C . ASP A 1 102 ? 11.707 -0.245 -13.411 1.00 91.12 102 ASP A C 1
ATOM 845 O O . ASP A 1 102 ? 12.290 0.489 -14.210 1.00 91.12 102 ASP A O 1
ATOM 849 N N . ILE A 1 103 ? 10.443 -0.019 -13.044 1.00 89.50 103 ILE A N 1
ATOM 850 C CA . ILE A 1 103 ? 9.601 1.029 -13.637 1.00 89.50 103 ILE A CA 1
ATOM 851 C C . ILE A 1 103 ? 10.216 2.421 -13.408 1.00 89.50 103 ILE A C 1
ATOM 853 O O . ILE A 1 103 ? 10.309 3.221 -14.339 1.00 89.50 103 ILE A O 1
ATOM 857 N N . GLN A 1 104 ? 10.701 2.716 -12.197 1.00 85.88 104 GLN A N 1
ATOM 858 C CA . GLN A 1 104 ? 11.303 4.012 -11.858 1.00 85.88 104 GLN A CA 1
ATOM 859 C C . GLN A 1 104 ? 12.477 4.392 -12.772 1.00 85.88 104 GLN A C 1
ATOM 861 O O . GLN A 1 104 ? 12.634 5.573 -13.104 1.00 85.88 104 GLN A O 1
ATOM 866 N N . TYR A 1 105 ? 13.313 3.424 -13.149 1.00 86.00 105 TYR A N 1
ATOM 867 C CA . TYR A 1 105 ? 14.539 3.684 -13.907 1.00 86.00 105 TYR A CA 1
ATOM 868 C C . TYR A 1 105 ? 14.377 3.426 -15.409 1.00 86.00 105 TYR A C 1
ATOM 870 O O . TYR A 1 105 ? 14.860 4.227 -16.211 1.00 86.00 105 TYR A O 1
ATOM 878 N N . ASN A 1 106 ? 13.645 2.381 -15.798 1.00 89.81 106 ASN A N 1
ATOM 879 C CA . ASN A 1 106 ? 13.482 1.981 -17.197 1.00 89.81 106 ASN A CA 1
ATOM 880 C C . ASN A 1 106 ? 12.259 2.626 -17.873 1.00 89.81 106 ASN A C 1
ATOM 882 O O . ASN A 1 106 ? 12.263 2.801 -19.090 1.00 89.81 106 ASN A O 1
ATOM 886 N N . HIS A 1 107 ? 11.264 3.077 -17.099 1.00 85.12 107 HIS A N 1
ATOM 887 C CA . HIS A 1 107 ? 10.046 3.749 -17.582 1.00 85.12 107 HIS A CA 1
ATOM 888 C C . HIS A 1 107 ? 9.939 5.207 -17.095 1.00 85.12 107 HIS A C 1
ATOM 890 O O . HIS A 1 107 ? 8.855 5.779 -16.978 1.00 85.12 107 HIS A O 1
ATOM 896 N N . SER A 1 108 ? 11.080 5.854 -16.839 1.00 79.00 108 SER A N 1
ATOM 897 C CA . SER A 1 108 ? 11.140 7.226 -16.307 1.00 79.00 108 SER A CA 1
ATOM 898 C C . SER A 1 108 ? 10.440 8.280 -17.183 1.00 79.00 108 SER A C 1
ATOM 900 O O . SER A 1 108 ? 9.908 9.261 -16.662 1.00 79.00 108 SER A O 1
ATOM 902 N N . SER A 1 109 ? 10.399 8.086 -18.504 1.00 82.56 109 SER A N 1
ATOM 903 C CA . SER A 1 109 ? 9.693 8.976 -19.435 1.00 82.56 109 SER A CA 1
ATOM 904 C C . SER A 1 109 ? 8.168 8.877 -19.318 1.00 82.56 109 SER A C 1
ATOM 906 O O . SER A 1 109 ? 7.499 9.907 -19.372 1.00 82.56 109 SER A O 1
ATOM 908 N N . GLU A 1 110 ? 7.627 7.672 -19.116 1.00 79.62 110 GLU A N 1
ATOM 909 C CA . GLU A 1 110 ? 6.197 7.430 -18.868 1.00 79.62 110 GLU A CA 1
ATOM 910 C C . GLU A 1 110 ? 5.771 8.105 -17.562 1.00 79.62 110 GLU A C 1
ATOM 912 O O . GLU A 1 110 ? 4.840 8.908 -17.548 1.00 79.62 110 GLU A O 1
ATOM 917 N N . ILE A 1 111 ? 6.536 7.866 -16.493 1.00 77.44 111 ILE A N 1
ATOM 918 C CA . ILE A 1 111 ? 6.334 8.483 -15.178 1.00 77.44 111 ILE A CA 1
ATOM 919 C C . ILE A 1 111 ? 6.288 10.015 -15.283 1.00 77.44 111 ILE A C 1
ATOM 921 O O . ILE A 1 111 ? 5.400 10.655 -14.721 1.00 77.44 111 ILE A O 1
ATOM 925 N N . LYS A 1 112 ? 7.230 10.616 -16.019 1.00 78.25 112 LYS A N 1
ATOM 926 C CA . LYS A 1 112 ? 7.304 12.072 -16.196 1.00 78.25 112 LYS A CA 1
ATOM 927 C C . LYS A 1 112 ? 6.093 12.636 -16.943 1.00 78.25 112 LYS A C 1
ATOM 929 O O . LYS A 1 112 ? 5.611 13.701 -16.574 1.00 78.25 112 LYS A O 1
ATOM 934 N N . ALA A 1 113 ? 5.597 11.935 -17.963 1.00 78.50 113 ALA A N 1
ATOM 935 C CA . ALA A 1 113 ? 4.421 12.370 -18.718 1.00 78.50 113 ALA A CA 1
ATOM 936 C C . ALA A 1 113 ? 3.155 12.381 -17.847 1.00 78.50 113 ALA A C 1
ATOM 938 O O . ALA A 1 113 ? 2.395 13.343 -17.874 1.00 78.50 113 ALA A O 1
ATOM 939 N N . ILE A 1 114 ? 2.971 11.346 -17.026 1.00 73.25 114 ILE A N 1
ATOM 940 C CA . ILE A 1 114 ? 1.875 11.275 -16.052 1.00 73.25 114 ILE A CA 1
ATOM 941 C C . ILE A 1 114 ? 1.993 12.419 -15.042 1.00 73.25 114 ILE A C 1
ATOM 943 O O . ILE A 1 114 ? 1.035 13.137 -14.795 1.00 73.25 114 ILE A O 1
ATOM 947 N N . GLN A 1 115 ? 3.185 12.663 -14.501 1.00 70.00 115 GLN A N 1
ATOM 948 C CA . GLN A 1 115 ? 3.399 13.769 -13.561 1.00 70.00 115 GLN A CA 1
ATOM 949 C C . GLN A 1 115 ? 3.053 15.129 -14.159 1.00 70.00 115 GLN A C 1
ATOM 951 O O . GLN A 1 115 ? 2.465 15.960 -13.476 1.00 70.00 115 GLN A O 1
ATOM 956 N N . GLU A 1 116 ? 3.407 15.366 -15.420 1.00 72.75 116 GLU A N 1
ATOM 957 C CA . GLU A 1 116 ? 3.040 16.592 -16.128 1.00 72.75 116 GLU A CA 1
ATOM 958 C C . GLU A 1 116 ? 1.520 16.711 -16.325 1.00 72.75 116 GLU A C 1
ATOM 960 O O . GLU A 1 116 ? 0.997 17.819 -16.255 1.00 72.75 116 GLU A O 1
ATOM 965 N N . GLU A 1 117 ? 0.799 15.598 -16.494 1.00 69.75 117 GLU A N 1
ATOM 966 C CA . GLU A 1 117 ? -0.669 15.588 -16.557 1.00 69.75 117 GLU A CA 1
ATOM 967 C C . GLU A 1 117 ? -1.328 15.952 -15.215 1.00 69.75 117 GLU A C 1
ATOM 969 O O . GLU A 1 117 ? -2.349 16.644 -15.202 1.00 69.75 117 GLU A O 1
ATOM 974 N N . TYR A 1 118 ? -0.761 15.493 -14.096 1.00 65.19 118 TYR A N 1
ATOM 975 C CA . TYR A 1 118 ? -1.321 15.703 -12.755 1.00 65.19 118 TYR A CA 1
ATOM 976 C C . TYR A 1 118 ? -0.714 16.901 -12.000 1.00 65.19 118 TYR A C 1
ATOM 978 O O . TYR A 1 118 ? -1.141 17.214 -10.889 1.00 65.19 118 TYR A O 1
ATOM 986 N N . SER A 1 119 ? 0.264 17.596 -12.582 1.00 62.91 119 SER A N 1
ATOM 987 C CA . SER A 1 119 ? 0.816 18.823 -12.003 1.00 62.91 119 SER A CA 1
ATOM 988 C C . SER A 1 119 ? -0.207 19.952 -12.097 1.00 62.91 119 SER A C 1
ATOM 990 O O . SER A 1 119 ? -0.721 20.233 -13.177 1.00 62.91 119 SER A O 1
ATOM 992 N N . LEU A 1 120 ? -0.461 20.644 -10.984 1.00 59.81 120 LEU A N 1
ATOM 993 C CA . LEU A 1 120 ? -1.204 21.903 -11.029 1.00 59.81 120 LEU A CA 1
ATOM 994 C C . LEU A 1 120 ? -0.376 22.947 -11.784 1.00 59.81 120 LEU A C 1
ATOM 996 O O . LEU A 1 120 ? 0.819 23.122 -11.522 1.00 59.81 120 LEU A O 1
ATOM 1000 N N . SER A 1 121 ? -1.008 23.663 -12.709 1.00 65.75 121 SER A N 1
ATOM 1001 C CA . SER A 1 121 ? -0.392 24.819 -13.354 1.00 65.75 121 SER A CA 1
ATOM 1002 C C . SER A 1 121 ? -0.124 25.931 -12.335 1.00 65.75 121 SER A C 1
ATOM 1004 O O . SER A 1 121 ? -0.785 26.037 -11.301 1.00 65.75 121 SER A O 1
ATOM 1006 N N . THR A 1 122 ? 0.832 26.816 -12.629 1.00 65.12 122 THR A N 1
ATOM 1007 C CA . THR A 1 122 ? 1.140 27.976 -11.770 1.00 65.12 122 THR A CA 1
ATOM 1008 C C . THR A 1 122 ? -0.090 28.853 -11.512 1.00 65.12 122 THR A C 1
ATOM 1010 O O . THR A 1 122 ? -0.216 29.435 -10.438 1.00 65.12 122 THR A O 1
ATOM 1013 N N . GLU A 1 123 ? -0.999 28.932 -12.484 1.00 67.56 123 GLU A N 1
ATOM 1014 C CA . GLU A 1 123 ? -2.268 29.654 -12.372 1.00 67.56 123 GLU A CA 1
ATOM 1015 C C . GLU A 1 123 ? -3.236 28.951 -11.409 1.00 67.56 123 GLU A C 1
ATOM 1017 O O . GLU A 1 123 ? -3.781 29.591 -10.515 1.00 67.56 123 GLU A O 1
ATOM 1022 N N . GLU A 1 124 ? -3.384 27.627 -11.507 1.00 67.00 124 GLU A N 1
ATOM 1023 C CA . GLU A 1 124 ? -4.212 26.833 -10.585 1.00 67.00 124 GLU A CA 1
ATOM 1024 C C . GLU A 1 124 ? -3.666 26.837 -9.154 1.00 67.00 124 GLU A C 1
ATOM 1026 O O . GLU A 1 124 ? -4.440 26.900 -8.201 1.00 67.00 124 GLU A O 1
ATOM 1031 N N . ILE A 1 125 ? -2.339 26.827 -8.992 1.00 62.66 125 ILE A N 1
ATOM 1032 C CA . ILE A 1 125 ? -1.688 26.994 -7.686 1.00 62.66 125 ILE A CA 1
ATOM 1033 C C . ILE A 1 125 ? -1.998 28.381 -7.116 1.00 62.66 125 ILE A C 1
ATOM 1035 O O . ILE A 1 125 ? -2.332 28.485 -5.938 1.00 62.66 125 ILE A O 1
ATOM 1039 N N . GLY A 1 126 ? -1.919 29.434 -7.937 1.00 63.31 126 GLY A N 1
ATOM 1040 C CA . GLY A 1 126 ? -2.289 30.793 -7.535 1.00 63.31 126 GLY A CA 1
ATOM 1041 C C . GLY A 1 126 ? -3.739 30.871 -7.060 1.00 63.31 126 GLY A C 1
ATOM 1042 O O . GLY A 1 126 ? -3.994 31.303 -5.941 1.00 63.31 126 GLY A O 1
ATOM 1043 N N . ASN A 1 127 ? -4.667 30.334 -7.853 1.00 67.50 127 ASN A N 1
ATOM 1044 C CA . ASN A 1 127 ? -6.091 30.296 -7.518 1.00 67.50 127 ASN A CA 1
ATOM 1045 C C . ASN A 1 127 ? -6.376 29.494 -6.233 1.00 67.50 127 ASN A C 1
ATOM 1047 O O . ASN A 1 127 ? -7.188 29.914 -5.410 1.00 67.50 127 ASN A O 1
ATOM 1051 N N . MET A 1 128 ? -5.695 28.360 -6.029 1.00 62.62 128 MET A N 1
ATOM 1052 C CA . MET A 1 128 ? -5.807 27.565 -4.800 1.00 62.62 128 MET A CA 1
ATOM 1053 C C . MET A 1 128 ? -5.299 28.341 -3.576 1.00 62.62 128 MET A C 1
ATOM 1055 O O . MET A 1 128 ? -5.950 28.350 -2.533 1.00 62.62 128 MET A O 1
ATOM 1059 N N . LEU A 1 129 ? -4.145 29.004 -3.687 1.00 66.12 129 LEU A N 1
ATOM 1060 C CA . LEU A 1 129 ? -3.577 29.799 -2.596 1.00 66.12 129 LEU A CA 1
ATOM 1061 C C . LEU A 1 129 ? -4.458 31.007 -2.255 1.00 66.12 129 LEU A C 1
ATOM 1063 O O . LEU A 1 129 ? -4.664 31.287 -1.074 1.00 66.12 129 LEU A O 1
ATOM 1067 N N . ASP A 1 130 ? -5.023 31.670 -3.264 1.00 70.44 130 ASP A N 1
ATOM 1068 C CA . ASP A 1 130 ? -5.965 32.774 -3.079 1.00 70.44 130 ASP A CA 1
ATOM 1069 C C . ASP A 1 130 ? -7.250 32.301 -2.384 1.00 70.44 130 ASP A C 1
ATOM 1071 O O . ASP A 1 130 ? -7.729 32.967 -1.466 1.00 70.44 130 ASP A O 1
ATOM 1075 N N . PHE A 1 131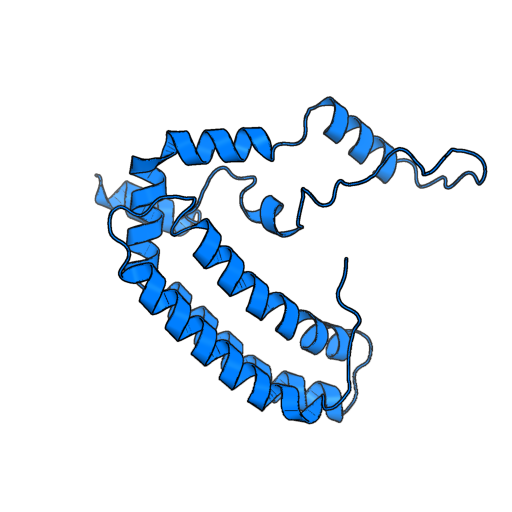 ? -7.773 31.124 -2.745 1.00 66.44 131 PHE A N 1
ATOM 1076 C CA . PHE A 1 131 ? -8.910 30.501 -2.060 1.00 66.44 131 PHE A CA 1
ATOM 1077 C C . PHE A 1 131 ? -8.602 30.190 -0.586 1.00 66.44 131 PHE A C 1
ATOM 1079 O O . PHE A 1 131 ? -9.396 30.507 0.294 1.00 66.44 131 PHE A O 1
ATOM 1086 N N . MET A 1 132 ? -7.435 29.610 -0.288 1.00 62.81 132 MET A N 1
ATOM 1087 C CA . MET A 1 132 ? -7.038 29.286 1.090 1.00 62.81 132 MET A CA 1
ATOM 1088 C C . MET A 1 132 ? -6.762 30.533 1.943 1.00 62.81 132 MET A C 1
ATOM 1090 O O . MET A 1 132 ? -6.977 30.516 3.157 1.00 62.81 132 MET A O 1
ATOM 1094 N N . SER A 1 133 ? -6.260 31.606 1.323 1.00 69.56 133 SER A N 1
ATOM 1095 C CA . SER A 1 133 ? -5.969 32.876 1.991 1.00 69.56 133 SER A CA 1
ATOM 1096 C C . SER A 1 133 ? -7.240 33.679 2.276 1.00 69.56 133 SER A C 1
AT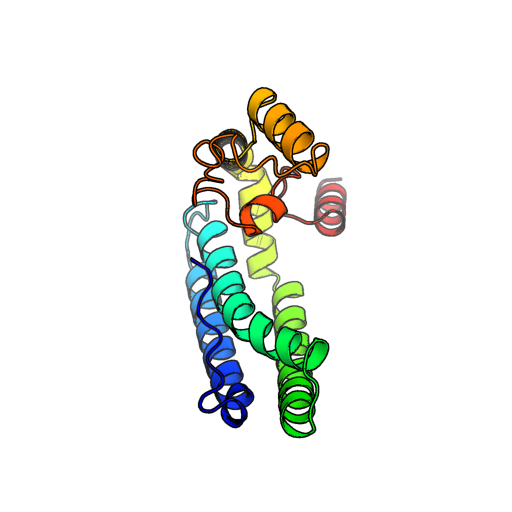OM 1098 O O . SER A 1 133 ? -7.346 34.312 3.328 1.00 69.56 133 SER A O 1
ATOM 1100 N N . ASN A 1 134 ? -8.214 33.645 1.366 1.00 59.47 134 ASN A N 1
ATOM 1101 C CA . ASN A 1 134 ? -9.458 34.396 1.485 1.00 59.47 134 ASN A CA 1
ATOM 1102 C C . ASN A 1 134 ? -10.541 33.528 2.146 1.00 59.47 134 ASN A C 1
ATOM 1104 O O . ASN A 1 134 ? -11.398 32.961 1.481 1.00 59.47 134 ASN A O 1
ATOM 1108 N N . ASN A 1 135 ? -10.539 33.464 3.483 1.00 51.97 135 ASN A N 1
ATOM 1109 C CA . ASN A 1 135 ? -11.644 32.892 4.276 1.00 51.97 135 ASN A CA 1
ATOM 1110 C C . ASN A 1 135 ? -12.925 33.764 4.265 1.00 51.97 135 ASN A C 1
ATOM 1112 O O . ASN A 1 135 ? -13.808 33.565 5.099 1.00 51.97 135 ASN A O 1
ATOM 1116 N N . ASP A 1 136 ? -13.045 34.733 3.356 1.00 46.72 136 ASP A N 1
ATOM 1117 C CA . ASP A 1 136 ? -14.272 35.505 3.177 1.00 46.72 136 ASP A CA 1
ATOM 1118 C C . ASP A 1 136 ? -15.190 34.759 2.207 1.00 46.72 136 ASP A C 1
ATOM 1120 O O . ASP A 1 136 ? -15.148 34.932 0.988 1.00 46.72 136 ASP A O 1
ATOM 1124 N N . VAL A 1 137 ? -16.049 33.911 2.775 1.00 45.88 137 VAL A N 1
ATOM 1125 C CA . VAL A 1 137 ? -17.288 33.497 2.114 1.00 45.88 137 VAL A CA 1
ATOM 1126 C C . VAL A 1 137 ? -18.207 34.718 2.113 1.00 45.88 137 VAL A C 1
ATOM 1128 O O . VAL A 1 137 ? -19.064 34.861 2.981 1.00 45.88 137 VAL A O 1
ATOM 1131 N N . ASP A 1 138 ? -17.995 35.637 1.174 1.00 41.75 138 ASP A N 1
ATOM 1132 C CA . ASP A 1 138 ? -19.003 36.645 0.870 1.00 41.75 138 ASP A CA 1
ATOM 1133 C C . ASP A 1 138 ? -20.109 35.940 0.071 1.00 41.75 138 ASP A C 1
ATOM 1135 O O . ASP A 1 138 ? -19.850 35.350 -0.984 1.00 41.75 138 ASP A O 1
ATOM 1139 N N . GLU A 1 139 ? -21.341 35.960 0.592 1.00 42.94 139 GLU A N 1
ATOM 1140 C CA . GLU A 1 139 ? -22.538 35.244 0.098 1.00 42.94 139 GLU A CA 1
ATOM 1141 C C . GLU A 1 139 ? -22.977 35.644 -1.337 1.00 42.94 139 GLU A C 1
ATOM 1143 O O . GLU A 1 139 ? -24.077 35.309 -1.778 1.00 42.94 139 GLU A O 1
ATOM 1148 N N . GLY A 1 140 ? -22.139 36.353 -2.098 1.00 42.12 140 GLY A N 1
ATOM 1149 C CA . GLY A 1 140 ? -22.422 36.835 -3.451 1.00 42.12 140 GLY A CA 1
ATOM 1150 C C . GLY A 1 140 ? -21.384 36.491 -4.522 1.00 42.12 140 GLY A C 1
ATOM 1151 O O . GLY A 1 140 ? -21.641 36.756 -5.697 1.00 42.12 140 GLY A O 1
ATOM 1152 N N . THR A 1 141 ? -20.236 35.901 -4.179 1.00 37.72 141 THR A N 1
ATOM 1153 C CA . THR A 1 141 ? -19.260 35.442 -5.182 1.00 37.72 141 THR A CA 1
ATOM 1154 C C . THR A 1 141 ? -19.548 34.001 -5.562 1.00 37.72 141 THR A C 1
ATOM 1156 O O . THR A 1 141 ? -19.430 33.097 -4.743 1.00 37.72 141 THR A O 1
ATOM 1159 N N . SER A 1 142 ? -19.942 33.802 -6.818 1.00 40.31 142 SER A N 1
ATOM 1160 C CA . SER A 1 142 ? -20.196 32.506 -7.445 1.00 40.31 142 SER A CA 1
ATOM 1161 C C . SER A 1 142 ? -19.126 31.478 -7.067 1.00 40.31 142 SER A C 1
ATOM 1163 O O . SER A 1 142 ? -18.034 31.464 -7.636 1.00 40.31 142 SER A O 1
ATOM 1165 N N . THR A 1 143 ? -19.482 30.579 -6.150 1.00 40.44 143 THR A N 1
ATOM 1166 C CA . THR A 1 143 ? -18.751 29.364 -5.754 1.00 40.44 143 THR A CA 1
ATOM 1167 C C . THR A 1 143 ? -18.602 28.352 -6.901 1.00 40.44 143 THR A C 1
ATOM 1169 O O . THR A 1 143 ? -18.128 27.241 -6.692 1.00 40.44 143 THR A O 1
ATOM 1172 N N . ASP A 1 144 ? -18.999 28.721 -8.120 1.00 40.28 144 ASP A N 1
ATOM 1173 C CA . ASP A 1 144 ? -19.151 27.826 -9.267 1.00 40.28 144 ASP A CA 1
ATOM 1174 C C . ASP A 1 144 ? -17.847 27.526 -10.026 1.00 40.28 144 ASP A C 1
ATOM 1176 O O . ASP A 1 144 ? -17.850 26.662 -10.899 1.00 40.28 144 ASP A O 1
ATOM 1180 N N . ASN A 1 145 ? -16.717 28.168 -9.703 1.00 41.69 145 ASN A N 1
ATOM 1181 C CA . ASN A 1 145 ? -15.511 28.068 -10.543 1.00 41.69 145 ASN A CA 1
ATOM 1182 C C . ASN A 1 145 ? -14.299 27.365 -9.918 1.00 41.69 145 ASN A C 1
ATOM 1184 O O . ASN A 1 145 ? -13.249 27.324 -10.553 1.00 41.69 145 ASN A O 1
ATOM 1188 N N . PHE A 1 146 ? -14.425 26.749 -8.742 1.00 42.41 146 PHE A N 1
ATOM 1189 C CA . PHE A 1 146 ? -13.424 25.782 -8.284 1.00 42.41 146 PHE A CA 1
ATOM 1190 C C . PHE A 1 146 ? -14.062 24.410 -8.126 1.00 42.41 146 PHE A C 1
ATOM 1192 O O . PHE A 1 146 ? -14.247 23.877 -7.034 1.00 42.41 146 PHE A O 1
ATOM 1199 N N . THR A 1 147 ? -14.393 23.807 -9.268 1.00 41.66 147 THR A N 1
ATOM 1200 C CA . THR A 1 147 ? -14.377 22.353 -9.316 1.00 41.66 147 THR A CA 1
ATOM 1201 C C . THR A 1 147 ? -12.909 21.964 -9.199 1.00 41.66 147 THR A C 1
ATOM 1203 O O . THR A 1 147 ? -12.175 22.013 -10.183 1.00 41.66 147 THR A O 1
ATOM 1206 N N . VAL A 1 148 ? -12.461 21.572 -7.996 1.00 43.94 148 VAL A N 1
ATOM 1207 C CA . VAL A 1 148 ? -11.392 20.569 -7.906 1.00 43.94 148 VAL A CA 1
ATOM 1208 C C . VAL A 1 148 ? -11.940 19.420 -8.723 1.00 43.94 148 VAL A C 1
ATOM 1210 O O . VAL A 1 148 ? -12.818 18.683 -8.267 1.00 43.94 148 VAL A O 1
ATOM 1213 N N . THR A 1 149 ? -11.584 19.389 -10.004 1.00 37.56 149 THR A N 1
ATOM 1214 C CA . THR A 1 149 ? -12.087 18.369 -10.900 1.00 37.56 149 THR A CA 1
ATOM 1215 C C . THR A 1 149 ? -11.763 17.054 -10.217 1.00 37.56 149 THR A C 1
ATOM 1217 O O . THR A 1 149 ? -10.681 16.878 -9.653 1.00 37.56 149 THR A O 1
ATOM 1220 N N . SER A 1 150 ? -12.707 16.120 -10.241 1.00 41.78 150 SER A N 1
ATOM 1221 C CA . SER A 1 150 ? -12.561 14.760 -9.708 1.00 41.78 150 SER A CA 1
ATOM 1222 C C . SER A 1 150 ? -11.385 13.971 -10.316 1.00 41.78 150 SER A C 1
ATOM 1224 O O . SER A 1 150 ? -11.318 12.758 -10.157 1.00 41.78 150 SER A O 1
ATOM 1226 N N . LYS A 1 151 ? -10.527 14.648 -11.084 1.00 41.41 151 LYS A N 1
ATOM 1227 C CA . LYS A 1 151 ? -9.287 14.213 -11.699 1.00 41.41 151 LYS A CA 1
ATOM 1228 C C . LYS A 1 151 ? -8.128 14.150 -10.703 1.00 41.41 151 LYS A C 1
ATOM 1230 O O . LYS A 1 151 ? -7.189 13.421 -10.976 1.00 41.41 151 LYS A O 1
ATOM 1235 N N . TYR A 1 152 ? -8.205 14.885 -9.592 1.00 43.84 152 TYR A N 1
ATOM 1236 C CA . TYR A 1 152 ? -7.200 14.870 -8.531 1.00 43.84 152 TYR A CA 1
ATOM 1237 C C . TYR A 1 152 ? -7.782 14.164 -7.311 1.00 43.84 152 TYR A C 1
ATOM 1239 O O . TYR A 1 152 ? -8.520 14.748 -6.514 1.00 43.84 152 TYR A O 1
ATOM 1247 N N . SER A 1 153 ? -7.491 12.874 -7.191 1.00 42.59 153 SER A N 1
ATOM 1248 C CA . SER A 1 153 ? -7.656 12.171 -5.927 1.00 42.59 153 SER A CA 1
ATOM 1249 C C . SER A 1 153 ? -6.595 12.682 -4.949 1.00 42.59 153 SER A C 1
ATOM 1251 O O . SER A 1 153 ? -5.483 13.027 -5.348 1.00 42.59 153 SER A O 1
ATOM 1253 N N . PHE A 1 154 ? -6.895 12.695 -3.648 1.00 36.31 154 PHE A N 1
ATOM 1254 C CA . PHE A 1 154 ? -5.904 12.991 -2.604 1.00 36.31 154 PHE A CA 1
ATOM 1255 C C . PHE A 1 154 ? -4.662 12.073 -2.705 1.00 36.31 154 PHE A C 1
ATOM 1257 O O . PHE A 1 154 ? -3.584 12.431 -2.239 1.00 36.31 154 PHE A O 1
ATOM 1264 N N . ASN A 1 155 ? -4.778 10.932 -3.394 1.00 44.34 155 ASN A N 1
ATOM 1265 C CA . ASN A 1 155 ? -3.686 9.984 -3.619 1.00 44.34 155 ASN A CA 1
ATOM 1266 C C . ASN A 1 155 ? -2.761 10.329 -4.786 1.00 44.34 155 ASN A C 1
ATOM 1268 O O . ASN A 1 155 ? -1.611 9.892 -4.780 1.00 44.34 155 ASN A O 1
ATOM 1272 N N . ASP A 1 156 ? -3.193 11.157 -5.739 1.00 44.69 156 ASP A N 1
ATOM 1273 C CA . ASP A 1 156 ? -2.309 11.645 -6.808 1.00 44.69 156 ASP A CA 1
ATOM 1274 C C . ASP A 1 156 ? -1.241 12.602 -6.238 1.00 44.69 156 ASP A C 1
ATOM 1276 O O . ASP A 1 156 ? -0.162 12.783 -6.806 1.00 44.69 156 ASP A O 1
ATOM 1280 N N . ILE A 1 157 ? -1.497 13.150 -5.042 1.00 37.84 157 ILE A N 1
ATOM 1281 C CA . ILE A 1 157 ? -0.590 14.028 -4.295 1.00 37.84 157 ILE A CA 1
ATOM 1282 C C . ILE A 1 157 ? 0.595 13.249 -3.696 1.00 37.84 157 ILE A C 1
ATOM 1284 O O . ILE A 1 157 ? 1.677 13.822 -3.558 1.00 37.84 157 ILE A O 1
ATOM 1288 N N . GLN A 1 158 ? 0.467 11.943 -3.412 1.00 45.97 158 GLN A N 1
ATOM 1289 C CA . GLN A 1 158 ? 1.598 11.154 -2.893 1.00 45.97 158 GLN A CA 1
ATOM 1290 C C . GLN A 1 158 ? 2.743 10.991 -3.913 1.00 45.97 158 GLN A C 1
ATOM 1292 O O . GLN A 1 158 ? 3.884 10.773 -3.508 1.00 45.97 158 GLN A O 1
ATOM 1297 N N . TYR A 1 159 ? 2.485 11.184 -5.213 1.00 48.38 159 TYR A N 1
ATOM 1298 C CA . TYR A 1 159 ? 3.501 11.124 -6.275 1.00 48.38 159 TYR A CA 1
ATOM 1299 C C . TYR A 1 159 ? 3.981 12.487 -6.790 1.00 48.38 159 TYR A C 1
ATOM 1301 O O . TYR A 1 159 ? 4.773 12.541 -7.737 1.00 48.38 159 TYR A O 1
ATOM 1309 N N . ASN A 1 160 ? 3.599 13.586 -6.131 1.00 46.06 160 ASN A N 1
ATOM 1310 C CA . ASN A 1 160 ? 4.046 14.938 -6.489 1.00 46.06 160 ASN A CA 1
ATOM 1311 C C . ASN A 1 160 ? 5.591 15.087 -6.442 1.00 46.06 160 ASN A C 1
ATOM 1313 O O . ASN A 1 160 ? 6.172 15.948 -7.097 1.00 46.06 160 ASN A O 1
ATOM 1317 N N . ASP A 1 161 ? 6.290 14.180 -5.748 1.00 51.81 161 ASP A N 1
ATOM 1318 C CA . ASP A 1 161 ? 7.749 14.219 -5.565 1.00 51.81 161 ASP A CA 1
ATOM 1319 C C . ASP A 1 161 ? 8.575 13.486 -6.645 1.00 51.81 161 ASP A C 1
ATOM 1321 O O . ASP A 1 161 ? 9.774 13.234 -6.497 1.00 51.81 161 ASP A O 1
ATOM 1325 N N . LYS A 1 162 ? 7.948 13.177 -7.782 1.00 57.75 162 LYS A N 1
ATOM 1326 C CA . LYS A 1 162 ? 8.551 12.555 -8.973 1.00 57.75 162 LYS A CA 1
ATOM 1327 C C . LYS A 1 162 ? 8.964 11.077 -8.854 1.00 57.75 162 LYS A C 1
ATOM 1329 O O . LYS A 1 162 ? 9.692 10.587 -9.723 1.00 57.75 162 LYS A O 1
ATOM 1334 N N . ARG A 1 163 ? 8.579 10.364 -7.789 1.00 67.19 163 ARG A N 1
ATOM 1335 C CA . ARG A 1 163 ? 9.235 9.099 -7.396 1.00 67.19 163 ARG A CA 1
ATOM 1336 C C . ARG A 1 163 ? 8.255 7.998 -6.989 1.00 67.19 163 ARG A C 1
ATOM 1338 O O . ARG A 1 163 ? 7.443 8.208 -6.101 1.00 67.19 163 ARG A O 1
ATOM 1345 N N . LEU A 1 164 ? 8.404 6.812 -7.582 1.00 76.81 164 LEU A N 1
ATOM 1346 C CA . LEU A 1 164 ? 7.766 5.561 -7.150 1.00 76.81 164 LEU A CA 1
ATOM 1347 C C . LEU A 1 164 ? 8.424 4.975 -5.895 1.00 76.81 164 LEU A C 1
ATOM 1349 O O . LEU A 1 164 ? 7.769 4.310 -5.100 1.00 76.81 164 LEU A O 1
ATOM 1353 N N . LEU A 1 165 ? 9.725 5.219 -5.728 1.00 75.19 165 LEU A N 1
ATOM 1354 C CA . LEU A 1 165 ? 10.507 4.765 -4.583 1.00 75.19 165 LEU A CA 1
ATOM 1355 C C . LEU A 1 165 ? 10.614 5.863 -3.522 1.00 75.19 165 LEU A C 1
ATOM 1357 O O . LEU A 1 165 ? 10.855 7.031 -3.837 1.00 75.19 165 LEU A O 1
ATOM 1361 N N . ASN A 1 166 ? 10.532 5.481 -2.250 1.00 73.94 166 ASN A N 1
ATOM 1362 C CA . ASN A 1 166 ? 10.782 6.412 -1.154 1.00 73.94 166 ASN A CA 1
ATOM 1363 C C . ASN A 1 166 ? 12.273 6.808 -1.066 1.00 73.94 166 ASN A C 1
ATOM 1365 O O . ASN A 1 166 ? 13.159 6.190 -1.665 1.00 73.94 166 ASN A O 1
ATOM 1369 N N . ALA A 1 167 ? 12.579 7.847 -0.283 1.00 70.12 167 ALA A N 1
ATOM 1370 C CA . ALA A 1 167 ? 13.937 8.388 -0.178 1.00 70.12 167 ALA A CA 1
ATOM 1371 C C . ALA A 1 167 ? 14.984 7.366 0.308 1.00 70.12 167 ALA A C 1
ATOM 1373 O O . ALA A 1 167 ? 16.150 7.448 -0.080 1.00 70.12 167 ALA A O 1
ATOM 1374 N N . THR A 1 168 ? 14.590 6.413 1.154 1.00 72.25 168 THR A N 1
ATOM 1375 C CA . THR A 1 168 ? 15.480 5.354 1.650 1.00 72.25 168 THR A CA 1
ATOM 1376 C C . THR A 1 168 ? 15.765 4.332 0.555 1.00 72.25 168 THR A C 1
ATOM 1378 O O . THR A 1 168 ? 16.924 4.010 0.311 1.00 72.25 168 THR A O 1
ATOM 1381 N N . GLN A 1 169 ? 14.729 3.881 -0.150 1.00 77.19 169 GLN A N 1
ATOM 1382 C CA . GLN A 1 169 ? 14.827 2.950 -1.274 1.00 77.19 169 GLN A CA 1
ATOM 1383 C C . GLN A 1 169 ? 15.726 3.494 -2.392 1.00 77.19 169 GLN A C 1
ATOM 1385 O O . GLN A 1 169 ? 16.598 2.782 -2.879 1.00 77.19 169 GLN A O 1
ATOM 1390 N N . ILE A 1 170 ? 15.605 4.780 -2.736 1.00 76.44 170 ILE A N 1
ATOM 1391 C CA . ILE A 1 170 ? 16.479 5.416 -3.736 1.00 76.44 170 ILE A CA 1
ATOM 1392 C C . ILE A 1 170 ? 17.951 5.338 -3.321 1.00 76.44 170 ILE A C 1
ATOM 1394 O O . ILE A 1 170 ? 18.794 4.958 -4.128 1.00 76.44 170 ILE A O 1
ATOM 1398 N N . LYS A 1 171 ? 18.270 5.638 -2.055 1.00 77.00 171 LYS A N 1
ATOM 1399 C CA . LYS A 1 171 ? 19.652 5.555 -1.554 1.00 77.00 171 LYS A CA 1
ATOM 1400 C C . LYS A 1 171 ? 20.211 4.136 -1.618 1.00 77.00 171 LYS A C 1
ATOM 1402 O O . LYS A 1 171 ? 21.404 3.972 -1.857 1.00 77.00 171 LYS A O 1
ATOM 1407 N N . VAL A 1 172 ? 19.376 3.121 -1.388 1.00 78.62 172 VAL A N 1
ATOM 1408 C CA . VAL A 1 172 ? 19.776 1.714 -1.543 1.00 78.62 172 VAL A CA 1
ATOM 1409 C C . VAL A 1 172 ? 20.174 1.452 -2.993 1.00 78.62 172 VAL A C 1
ATOM 1411 O O . VAL A 1 172 ? 21.295 1.016 -3.237 1.00 78.62 172 VAL A O 1
ATOM 1414 N N . VAL A 1 173 ? 19.326 1.827 -3.954 1.00 79.38 173 VAL A N 1
ATOM 1415 C CA . VAL A 1 173 ? 19.622 1.651 -5.384 1.00 79.38 173 VAL A CA 1
ATOM 1416 C C . VAL A 1 173 ? 20.868 2.423 -5.824 1.00 79.38 173 VAL A C 1
ATOM 1418 O O . VAL A 1 173 ? 21.696 1.903 -6.569 1.00 79.38 173 VAL A O 1
ATOM 1421 N N . GLU A 1 174 ? 21.032 3.665 -5.375 1.00 81.44 174 GLU A N 1
ATOM 1422 C CA . GLU A 1 174 ? 22.216 4.473 -5.686 1.00 81.44 174 GLU A CA 1
ATOM 1423 C C . GLU A 1 174 ? 23.510 3.845 -5.154 1.00 81.44 174 GLU A C 1
ATOM 1425 O O . GLU A 1 174 ? 24.553 3.976 -5.791 1.00 81.44 174 GLU A O 1
ATOM 1430 N N . ASN A 1 175 ? 23.456 3.163 -4.006 1.00 76.56 175 ASN A N 1
ATOM 1431 C CA . ASN A 1 175 ? 24.602 2.454 -3.443 1.00 76.56 175 ASN A CA 1
ATOM 1432 C C . ASN A 1 175 ? 24.876 1.115 -4.141 1.00 76.56 175 ASN A C 1
ATOM 1434 O O . ASN A 1 175 ? 26.036 0.739 -4.246 1.00 76.56 175 ASN A O 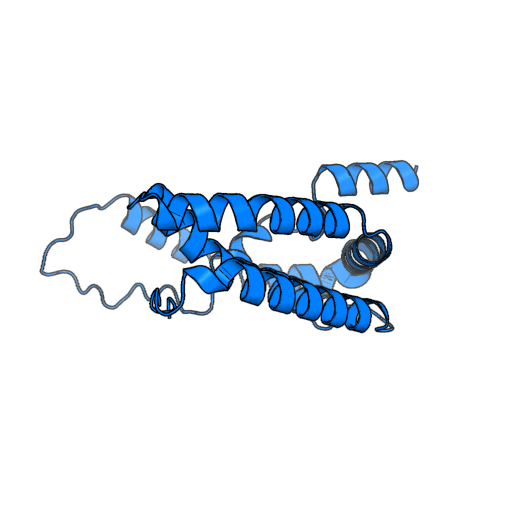1
ATOM 1438 N N . GLU A 1 176 ? 23.851 0.411 -4.627 1.00 78.56 176 GLU A N 1
ATOM 1439 C CA . GLU A 1 176 ? 24.012 -0.826 -5.412 1.00 78.56 176 GLU A CA 1
ATOM 1440 C C . GLU A 1 176 ? 24.682 -0.585 -6.774 1.00 78.56 176 GLU A C 1
ATOM 1442 O O . GLU A 1 176 ? 25.341 -1.474 -7.305 1.00 78.56 176 GLU A O 1
ATOM 1447 N N . ASN A 1 177 ? 24.513 0.611 -7.344 1.00 64.00 177 ASN A N 1
ATOM 1448 C CA . ASN A 1 177 ? 25.080 0.997 -8.640 1.00 64.00 177 ASN A CA 1
ATOM 1449 C C . ASN A 1 177 ? 26.492 1.620 -8.549 1.00 64.00 177 ASN A C 1
ATOM 1451 O O . ASN A 1 177 ? 27.009 2.089 -9.566 1.00 64.00 177 ASN A O 1
ATOM 1455 N N . ARG A 1 178 ? 27.092 1.685 -7.353 1.00 53.69 178 ARG A N 1
ATOM 1456 C CA . ARG A 1 178 ? 28.459 2.180 -7.110 1.00 53.69 178 ARG A CA 1
ATOM 1457 C C . ARG A 1 178 ? 29.456 1.036 -7.010 1.00 53.69 178 ARG A C 1
ATOM 1459 O O . ARG A 1 178 ? 30.580 1.229 -7.523 1.00 53.69 178 ARG A O 1
#

Secondary structure (DSSP, 8-state):
-PPP---TTGGGHHHHHHHHHHHHHHHHHHHHT-SS--IIIIIHHHHHHHHHHHHHHHHHHHHHHHS--HHHHHHHHHHHHHHHHHHHHHHT-HHHHHHHHHHHHHSHHHHHHHHHHHSPPHHHHHHHHHHHH-----TTS-GGG----TT--TTGGGGTTS-SS-HHHHHHHHHHT-

Sequence (178 aa):
MFKEFNLDNFEESKNLLEEKIEKSRAAINELIEIENKTYNNFARPYQEIAEELNEFITPIFHIDSVKNSEQTQKVHEECLPLISNYETELSQNESVYSALKDIQYNHSSEIKAIQEEYSLSTEEIGNMLDFMSNNDVDEGTSTDNFTVTSKYSFNDIQYNDKRLLNATQIKVVENENR

Foldseek 3Di:
DQDPLDCVPVLCLLVVLVVLLVVLVVQLVVLLPDPPFECVSHVVSNVVSVVVNCSSVVSLVVCCVPPNDPSSVVSCVSVVVVVVVSVVCVVPPVSSLVSQVCRVPVVLVVLVVVLVVQDDDPVSVVVVVVVVVPPDPPVPPPPPPDPPDPPDDVVVVVCNVSGSDDPVSVVVVVVVVD

pLDDT: mean 77.22, std 18.52, range [36.31, 97.69]

Radius of gyration: 20.04 Å; chains: 1; bounding box: 53×49×43 Å